Protein AF-0000000072651448 (afdb_homodimer)

InterPro domains:
  IPR001452 SH3 domain [PF00018] (7-52)
  IPR001452 SH3 domain [PR00452] (4-14)
  IPR001452 SH3 domain [PR00452] (18-33)
  IPR001452 SH3 domain [PR00452] (34-43)
  IPR001452 SH3 domain [PR00452] (46-58)
  IPR001452 SH3 domain [PS50002] (1-60)
  IPR001452 SH3 domain [SM00326] (4-59)
  IPR036028 SH3-like domain superfamily [SSF50044] (3-58)
  IPR039801 Epidermal growth factor receptor kinase substrate 8-like [PTHR12287] (4-59)

Structure (mmCIF, N/CA/C/O backbone):
data_AF-0000000072651448-model_v1
#
loop_
_entity.id
_entity.type
_entity.pdbx_description
1 polymer 'SH3 domain-containing protein'
#
loop_
_atom_site.group_PDB
_atom_site.id
_atom_site.type_symbol
_atom_site.label_atom_id
_atom_site.label_alt_id
_atom_site.label_comp_id
_atom_site.label_asym_id
_atom_site.label_entity_id
_atom_site.label_seq_id
_atom_site.pdbx_PDB_ins_code
_atom_site.Cartn_x
_atom_site.Cartn_y
_atom_site.Cartn_z
_atom_site.occupancy
_atom_site.B_iso_or_equiv
_atom_site.auth_seq_id
_atom_site.auth_comp_id
_atom_site.auth_asym_id
_atom_site.auth_atom_id
_atom_site.pdbx_PDB_model_num
ATOM 1 N N . MET A 1 1 ? 12.828 18.562 2.973 1 56.72 1 MET A N 1
ATOM 2 C CA . MET A 1 1 ? 11.883 18.203 1.915 1 56.72 1 MET A CA 1
ATOM 3 C C . MET A 1 1 ? 10.445 18.453 2.354 1 56.72 1 MET A C 1
ATOM 5 O O . MET A 1 1 ? 10.133 18.375 3.541 1 56.72 1 MET A O 1
ATOM 9 N N . SER A 1 2 ? 9.633 19.125 1.558 1 71 2 SER A N 1
ATOM 10 C CA . SER A 1 2 ? 8.297 19.578 1.936 1 71 2 SER A CA 1
ATOM 11 C C . SER A 1 2 ? 7.375 18.391 2.223 1 71 2 SER A C 1
ATOM 13 O O . SER A 1 2 ? 7.43 17.375 1.533 1 71 2 SER A O 1
ATOM 15 N N . GLU A 1 3 ? 6.816 18.344 3.4 1 81.94 3 GLU A N 1
ATOM 16 C CA . GLU A 1 3 ? 5.887 17.281 3.783 1 81.94 3 GLU A CA 1
ATOM 17 C C . GLU A 1 3 ? 4.625 17.328 2.93 1 81.94 3 GLU A C 1
ATOM 19 O O . GLU A 1 3 ? 4.117 18.406 2.615 1 81.94 3 GLU A O 1
ATOM 24 N N . GLU A 1 4 ? 4.285 16.188 2.346 1 89.5 4 GLU A N 1
ATOM 25 C CA . GLU A 1 4 ? 2.994 16.047 1.674 1 89.5 4 GLU A CA 1
ATOM 26 C C . GLU A 1 4 ? 1.935 15.492 2.621 1 89.5 4 GLU A C 1
ATOM 28 O O . GLU A 1 4 ? 2.24 14.68 3.492 1 89.5 4 GLU A O 1
ATOM 33 N N . TYR A 1 5 ? 0.757 16.078 2.432 1 93.19 5 TYR A N 1
ATOM 34 C CA . TYR A 1 5 ? -0.327 15.672 3.316 1 93.19 5 TYR A CA 1
ATOM 35 C C . TYR A 1 5 ? -1.46 15.023 2.527 1 93.19 5 TYR A C 1
ATOM 37 O O . TYR A 1 5 ? -1.648 15.32 1.346 1 93.19 5 TYR A O 1
ATOM 45 N N . ILE A 1 6 ? -2.098 14.094 3.283 1 95.06 6 ILE A N 1
ATOM 46 C CA . ILE A 1 6 ? -3.338 13.531 2.758 1 95.06 6 ILE A CA 1
ATOM 47 C C . ILE A 1 6 ? -4.449 13.68 3.795 1 95.06 6 ILE A C 1
ATOM 49 O O . ILE A 1 6 ? -4.18 13.781 4.996 1 95.06 6 ILE A O 1
ATOM 53 N N . VAL A 1 7 ? -5.699 13.758 3.266 1 96.94 7 VAL A N 1
ATOM 54 C CA . VAL A 1 7 ? -6.859 13.898 4.137 1 96.94 7 VAL A CA 1
ATOM 55 C C . VAL A 1 7 ? -7.82 12.734 3.912 1 96.94 7 VAL A C 1
ATOM 57 O O . VAL A 1 7 ? -8.117 12.375 2.77 1 96.94 7 VAL A O 1
ATOM 60 N N . ALA A 1 8 ? -8.258 12.109 5.012 1 97.81 8 ALA A N 1
ATOM 61 C CA . ALA A 1 8 ? -9.234 11.023 4.906 1 97.81 8 ALA A CA 1
ATOM 62 C C . ALA A 1 8 ? -10.578 11.539 4.395 1 97.81 8 ALA A C 1
ATOM 64 O O . ALA A 1 8 ? -11.133 12.484 4.949 1 97.81 8 ALA A O 1
ATOM 65 N N . GLU A 1 9 ? -11.117 10.914 3.379 1 97.81 9 GLU A N 1
ATOM 66 C CA . GLU A 1 9 ? -12.414 11.289 2.812 1 97.81 9 GLU A CA 1
ATOM 67 C C . GLU A 1 9 ? -13.539 10.445 3.408 1 97.81 9 GLU A C 1
ATOM 69 O O . GLU A 1 9 ? -14.711 10.812 3.32 1 97.81 9 GLU A O 1
ATOM 74 N N . PHE A 1 10 ? -13.156 9.312 4.02 1 98.06 10 PHE A N 1
ATOM 75 C CA . PHE A 1 10 ? -14.078 8.375 4.652 1 98.06 10 PHE A CA 1
ATOM 76 C C . PHE A 1 10 ? -13.43 7.703 5.855 1 98.06 10 PHE A C 1
ATOM 78 O O . PHE A 1 10 ? -12.211 7.723 6 1 98.06 10 PHE A O 1
ATOM 85 N N . ASP A 1 11 ? -14.289 7.148 6.645 1 98.25 11 ASP A N 1
ATOM 86 C CA . ASP A 1 11 ? -13.773 6.297 7.707 1 98.25 11 ASP A CA 1
ATOM 87 C C . ASP A 1 11 ? -13.266 4.965 7.148 1 98.25 11 ASP A C 1
ATOM 89 O O . ASP A 1 11 ? -13.797 4.469 6.152 1 98.25 11 ASP A O 1
ATOM 93 N N . TYR A 1 12 ? -12.266 4.438 7.77 1 96.75 12 TYR A N 1
ATOM 94 C CA . TYR A 1 12 ? -11.711 3.127 7.449 1 96.75 12 TYR A CA 1
ATOM 95 C C . TYR A 1 12 ? -11.188 2.436 8.703 1 96.75 12 TYR A C 1
ATOM 97 O O . TYR A 1 12 ? -10.453 3.035 9.492 1 96.75 12 TYR A O 1
ATOM 105 N N . GLN A 1 13 ? -11.625 1.261 8.891 1 96.31 13 GLN A N 1
ATOM 106 C CA . GLN A 1 13 ? -11.102 0.461 9.992 1 96.31 13 GLN A CA 1
ATOM 107 C C . GLN A 1 13 ? -9.992 -0.471 9.516 1 96.31 13 GLN A C 1
ATOM 109 O O . GLN A 1 13 ? -10.219 -1.327 8.656 1 96.31 13 GLN A O 1
ATOM 114 N N . ALA A 1 14 ? -8.805 -0.291 10.156 1 94.56 14 ALA A N 1
ATOM 115 C CA . ALA A 1 14 ? -7.676 -1.146 9.812 1 94.56 14 ALA A CA 1
ATOM 116 C C . ALA A 1 14 ? -8.039 -2.621 9.938 1 94.56 14 ALA A C 1
ATOM 118 O O . ALA A 1 14 ? -8.641 -3.035 10.938 1 94.56 14 ALA A O 1
ATOM 119 N N . GLN A 1 15 ? -7.75 -3.396 8.922 1 87.75 15 GLN A N 1
ATOM 120 C CA . GLN A 1 15 ? -8.062 -4.82 8.914 1 87.75 15 GLN A CA 1
ATOM 121 C C . GLN A 1 15 ? -6.84 -5.652 9.312 1 87.75 15 GLN A C 1
ATOM 123 O O . GLN A 1 15 ? -6.977 -6.781 9.781 1 87.75 15 GLN A O 1
ATOM 128 N N . GLU A 1 16 ? -5.625 -5.109 9.133 1 85.31 16 GLU A N 1
ATOM 129 C CA . GLU A 1 16 ? -4.367 -5.754 9.5 1 85.31 16 GLU A CA 1
ATOM 130 C C . GLU A 1 16 ? -3.49 -4.824 10.328 1 85.31 16 GLU A C 1
ATOM 132 O O . GLU A 1 16 ? -3.699 -3.607 10.336 1 85.31 16 GLU A O 1
ATOM 137 N N . ASP A 1 17 ? -2.537 -5.363 10.969 1 86.94 17 ASP A N 1
ATOM 138 C CA . ASP A 1 17 ? -1.669 -4.621 11.883 1 86.94 17 ASP A CA 1
ATOM 139 C C . ASP A 1 17 ? -0.854 -3.572 11.125 1 86.94 17 ASP A C 1
ATOM 141 O O . ASP A 1 17 ? -0.44 -2.564 11.703 1 86.94 17 ASP A O 1
ATOM 145 N N . GLN A 1 18 ? -0.695 -3.715 9.852 1 89.38 18 GLN A N 1
ATOM 146 C CA . GLN A 1 18 ? 0.178 -2.855 9.062 1 89.38 18 GLN A CA 1
ATOM 147 C C . GLN A 1 18 ? -0.595 -1.678 8.477 1 89.38 18 GLN A C 1
ATOM 149 O O . GLN A 1 18 ? -0.008 -0.796 7.844 1 89.38 18 GLN A O 1
ATOM 154 N N . GLU A 1 19 ? -1.9 -1.663 8.734 1 92.12 19 GLU A N 1
ATOM 155 C CA . GLU A 1 19 ? -2.771 -0.611 8.219 1 92.12 19 GLU A CA 1
ATOM 156 C C . GLU A 1 19 ? -3.061 0.438 9.289 1 92.12 19 GLU A C 1
ATOM 158 O O . GLU A 1 19 ? -2.889 0.179 10.484 1 92.12 19 GLU A O 1
ATOM 163 N N . LEU A 1 20 ? -3.449 1.586 8.812 1 95.88 20 LEU A N 1
ATOM 164 C CA . LEU A 1 20 ? -3.961 2.615 9.711 1 95.88 20 LEU A CA 1
ATOM 165 C C . LEU A 1 20 ? -5.469 2.766 9.562 1 95.88 20 LEU A C 1
ATOM 167 O O . LEU A 1 20 ? -6 2.689 8.453 1 95.88 20 LEU A O 1
ATOM 171 N N . SER A 1 21 ? -6.148 2.961 10.68 1 97.38 21 SER A N 1
ATOM 172 C CA . SER A 1 21 ? -7.539 3.393 10.609 1 97.38 21 SER A CA 1
ATOM 173 C C . SER A 1 21 ? -7.641 4.867 10.242 1 97.38 21 SER A C 1
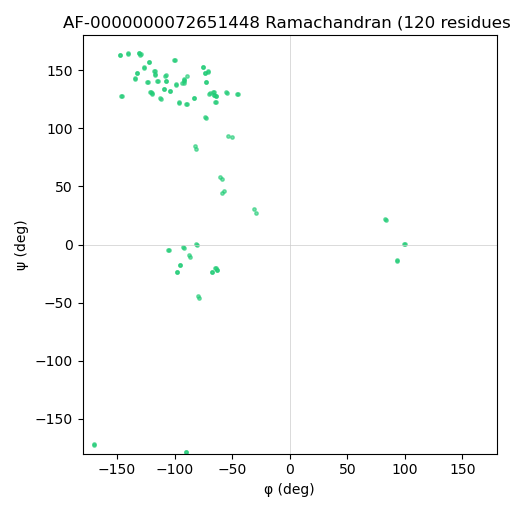ATOM 175 O O . SER A 1 21 ? -6.723 5.648 10.508 1 97.38 21 SER A O 1
ATOM 177 N N . LEU A 1 22 ? -8.711 5.199 9.648 1 97.88 22 LEU A N 1
ATOM 178 C CA . LEU A 1 22 ? -8.977 6.574 9.227 1 97.88 22 LEU A CA 1
ATOM 179 C C . LEU A 1 22 ? -10.281 7.086 9.836 1 97.88 22 LEU A C 1
ATOM 181 O O . LEU A 1 22 ? -11.258 6.348 9.922 1 97.88 22 LEU A O 1
ATOM 185 N N . VAL A 1 23 ? -10.203 8.289 10.227 1 97.81 23 VAL A N 1
ATOM 186 C CA . VAL A 1 23 ? -11.406 9.047 10.547 1 97.81 23 VAL A CA 1
ATOM 187 C C . VAL A 1 23 ? -11.609 10.164 9.516 1 97.81 23 VAL A C 1
ATOM 189 O O . VAL A 1 23 ? -10.68 10.922 9.227 1 97.81 23 VAL A O 1
ATOM 192 N N . LYS A 1 24 ? -12.773 10.172 8.922 1 98.12 24 LYS A N 1
ATOM 193 C CA . LYS A 1 24 ? -13.047 11.195 7.914 1 98.12 24 LYS A CA 1
ATOM 194 C C . LYS A 1 24 ? -12.578 12.57 8.391 1 98.12 24 LYS A C 1
ATOM 196 O O . LYS A 1 24 ? -12.891 12.984 9.508 1 98.12 24 LYS A O 1
ATOM 201 N N . GLY A 1 25 ? -11.812 13.227 7.523 1 97.38 25 GLY A N 1
ATOM 202 C CA . GLY A 1 25 ? -11.367 14.586 7.797 1 97.38 25 GLY A CA 1
ATOM 203 C C . GLY A 1 25 ? -10.016 14.648 8.469 1 97.38 25 GLY A C 1
ATOM 204 O O . GLY A 1 25 ? -9.406 15.719 8.562 1 97.38 25 GLY A O 1
ATOM 205 N N . GLU A 1 26 ? -9.492 13.562 8.984 1 97.69 26 GLU A N 1
ATOM 206 C CA . GLU A 1 26 ? -8.188 13.594 9.641 1 97.69 26 GLU A CA 1
ATOM 207 C C . GLU A 1 26 ? -7.062 13.789 8.625 1 97.69 26 GLU A C 1
ATOM 209 O O . GLU A 1 26 ? -7.152 13.305 7.496 1 97.69 26 GLU A O 1
ATOM 214 N N . ARG A 1 27 ? -6.039 14.43 9.047 1 96.56 27 ARG A N 1
ATOM 215 C CA . ARG A 1 27 ? -4.879 14.711 8.203 1 96.56 27 ARG A CA 1
ATOM 216 C C . ARG A 1 27 ? -3.713 13.789 8.547 1 96.56 27 ARG A C 1
ATOM 218 O O . ARG A 1 27 ? -3.414 13.578 9.727 1 96.56 27 ARG A O 1
ATOM 225 N N . LEU A 1 28 ? -3.105 13.211 7.598 1 96.19 28 LEU A N 1
ATOM 226 C CA . LEU A 1 28 ? -1.928 12.359 7.742 1 96.19 28 LEU A CA 1
ATOM 227 C C . LEU A 1 28 ? -0.767 12.891 6.91 1 96.19 28 LEU A C 1
ATOM 229 O O . LEU A 1 28 ? -0.977 13.625 5.941 1 96.19 28 LEU A O 1
ATOM 233 N N . VAL A 1 29 ? 0.435 12.523 7.301 1 94.44 29 VAL A N 1
ATOM 234 C CA . VAL A 1 29 ? 1.622 12.844 6.516 1 94.44 29 VAL A CA 1
ATOM 235 C C . VAL A 1 29 ? 1.896 11.719 5.516 1 94.44 29 VAL A C 1
ATOM 237 O O . VAL A 1 29 ? 1.949 10.547 5.895 1 94.44 29 VAL A O 1
ATOM 240 N N . LEU A 1 30 ? 1.887 12.125 4.25 1 93.81 30 LEU A N 1
ATOM 241 C CA . LEU A 1 30 ? 2.279 11.156 3.234 1 93.81 30 LEU A CA 1
ATOM 242 C C . LEU A 1 30 ? 3.783 10.906 3.27 1 93.81 30 LEU A C 1
ATOM 244 O O . LEU A 1 30 ? 4.574 11.844 3.111 1 93.81 30 LEU A O 1
ATOM 248 N N . ILE A 1 31 ? 4.148 9.812 3.688 1 87.62 31 ILE A N 1
ATOM 249 C CA . ILE A 1 31 ? 5.559 9.492 3.867 1 87.62 31 ILE A CA 1
ATOM 250 C C . ILE A 1 31 ? 6.184 9.148 2.518 1 87.62 31 ILE A C 1
ATOM 252 O O . ILE A 1 31 ? 7.309 9.555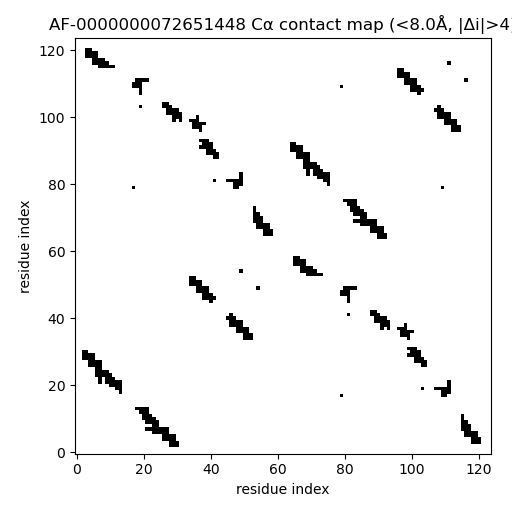 2.223 1 87.62 31 ILE A O 1
ATOM 256 N N . ASP A 1 32 ? 5.578 8.312 1.66 1 70.56 32 ASP A N 1
ATOM 257 C CA . ASP A 1 32 ? 6.332 7.738 0.547 1 70.56 32 ASP A CA 1
ATOM 258 C C . ASP A 1 32 ? 6.207 8.609 -0.702 1 70.56 32 ASP A C 1
ATOM 260 O O . ASP A 1 32 ? 5.207 9.305 -0.882 1 70.56 32 ASP A O 1
ATOM 264 N N . ASP A 1 33 ? 7.426 8.617 -1.382 1 60.78 33 ASP A N 1
ATOM 265 C CA . ASP A 1 33 ? 7.895 9.273 -2.596 1 60.78 33 ASP A CA 1
ATOM 266 C C . ASP A 1 33 ? 7.023 8.906 -3.793 1 60.78 33 ASP A C 1
ATOM 268 O O . ASP A 1 33 ? 7.535 8.531 -4.852 1 60.78 33 ASP A O 1
ATOM 272 N N . ASN A 1 34 ? 5.758 8.953 -3.609 1 63.78 34 ASN A N 1
ATOM 273 C CA . ASN A 1 34 ? 5.012 8.812 -4.855 1 63.78 34 ASN A CA 1
ATOM 274 C C . ASN A 1 34 ? 4.836 7.348 -5.242 1 63.78 34 ASN A C 1
ATOM 276 O O . ASN A 1 34 ? 4.832 7.012 -6.426 1 63.78 34 ASN A O 1
ATOM 280 N N . LYS A 1 35 ? 4.961 6.539 -4.254 1 79.56 35 LYS A N 1
ATOM 281 C CA . LYS A 1 35 ? 4.758 5.137 -4.598 1 79.56 35 LYS A CA 1
ATOM 282 C C . LYS A 1 35 ? 3.346 4.684 -4.242 1 79.56 35 LYS A C 1
ATOM 284 O O . LYS A 1 35 ? 2.74 5.199 -3.303 1 79.56 35 LYS A O 1
ATOM 289 N N . LEU A 1 36 ? 2.771 3.924 -5.137 1 89 36 LEU A N 1
ATOM 290 C CA . LEU A 1 36 ? 1.569 3.148 -4.848 1 89 36 LEU A CA 1
ATOM 291 C C . LEU A 1 36 ? 1.926 1.733 -4.41 1 89 36 LEU A C 1
ATOM 293 O O . LEU A 1 36 ? 2.908 1.16 -4.883 1 89 36 LEU A O 1
ATOM 297 N N . TRP A 1 37 ? 1.187 1.32 -3.414 1 92.81 37 TRP A N 1
ATOM 298 C CA . TRP A 1 37 ? 1.54 0.019 -2.857 1 92.81 37 TRP A CA 1
ATOM 299 C C . TRP A 1 37 ? 0.401 -0.979 -3.039 1 92.81 37 TRP A C 1
ATOM 301 O O . TRP A 1 37 ? -0.771 -0.597 -3.051 1 92.81 37 TRP A O 1
ATOM 311 N N . TRP A 1 38 ? 0.794 -2.232 -3.248 1 93.25 38 TRP A N 1
ATOM 312 C CA . TRP A 1 38 ? -0.146 -3.348 -3.293 1 93.25 38 TRP A CA 1
ATOM 313 C C . TRP A 1 38 ? 0.088 -4.305 -2.131 1 93.25 38 TRP A C 1
ATOM 315 O O . TRP A 1 38 ? 1.229 -4.516 -1.711 1 93.25 38 TRP A O 1
ATOM 325 N N . LYS A 1 39 ? -0.974 -4.785 -1.585 1 93.31 39 LYS A N 1
ATOM 326 C CA . LYS A 1 39 ? -0.871 -5.848 -0.591 1 93.31 39 LYS A CA 1
ATOM 327 C 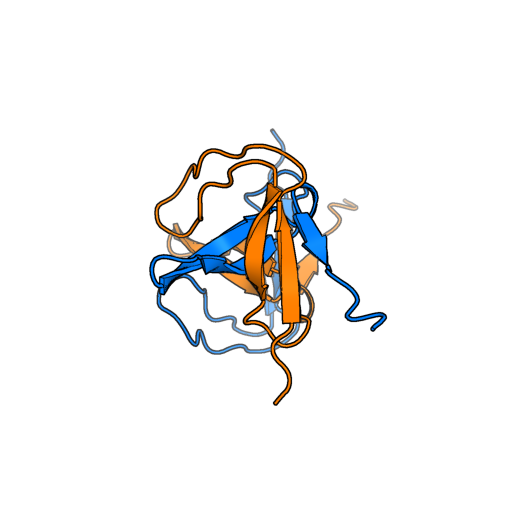C . LYS A 1 39 ? -0.751 -7.215 -1.259 1 93.31 39 LYS A C 1
ATOM 329 O O . LYS A 1 39 ? -1.548 -7.555 -2.135 1 93.31 39 LYS A O 1
ATOM 334 N N . ALA A 1 40 ? 0.308 -7.98 -0.895 1 94.69 40 ALA A N 1
ATOM 335 C CA . ALA A 1 40 ? 0.566 -9.258 -1.558 1 94.69 40 ALA A CA 1
ATOM 336 C C . ALA A 1 40 ? 1.032 -10.305 -0.558 1 94.69 40 ALA A C 1
ATOM 338 O O . ALA A 1 40 ? 1.368 -9.984 0.584 1 94.69 40 ALA A O 1
ATOM 339 N N . ARG A 1 41 ? 0.978 -11.531 -0.991 1 94.94 41 ARG A N 1
ATOM 340 C CA . ARG A 1 41 ? 1.518 -12.68 -0.269 1 94.94 41 ARG A CA 1
ATOM 341 C C . ARG A 1 41 ? 2.594 -13.383 -1.088 1 94.94 41 ARG A C 1
ATOM 343 O O . ARG A 1 41 ? 2.375 -13.719 -2.256 1 94.94 41 ARG A O 1
ATOM 350 N N . ASN A 1 42 ? 3.738 -13.609 -0.408 1 96.44 42 ASN A N 1
ATOM 351 C CA . ASN A 1 42 ? 4.797 -14.289 -1.149 1 96.44 42 ASN A CA 1
ATOM 352 C C . ASN A 1 42 ? 4.703 -15.805 -0.994 1 96.44 42 ASN A C 1
ATOM 354 O O . ASN A 1 42 ? 3.773 -16.312 -0.368 1 96.44 42 ASN A O 1
ATOM 358 N N . MET A 1 43 ? 5.668 -16.531 -1.628 1 94.69 43 MET A N 1
ATOM 359 C CA . MET A 1 43 ? 5.656 -18 -1.671 1 94.69 43 MET A CA 1
ATOM 360 C C . MET A 1 43 ? 5.789 -18.578 -0.271 1 94.69 43 MET A C 1
ATOM 362 O O . MET A 1 43 ? 5.375 -19.719 -0.027 1 94.69 43 MET A O 1
ATOM 366 N N . HIS A 1 44 ? 6.328 -17.828 0.678 1 95.5 44 HIS A N 1
ATOM 367 C CA . HIS A 1 44 ? 6.516 -18.297 2.043 1 95.5 44 HIS A CA 1
ATOM 368 C C . HIS A 1 44 ? 5.266 -18.062 2.885 1 95.5 44 HIS A C 1
ATOM 370 O O . HIS A 1 44 ? 5.211 -18.469 4.051 1 95.5 44 HIS A O 1
ATOM 376 N N . GLY A 1 45 ? 4.363 -17.312 2.34 1 94.56 45 GLY A N 1
ATOM 377 C CA . GLY A 1 45 ? 3.111 -17.078 3.039 1 94.56 45 GLY A CA 1
ATOM 378 C C . GLY A 1 45 ? 3.07 -15.742 3.76 1 94.56 45 GLY A C 1
ATOM 379 O O . GLY A 1 45 ? 2.072 -15.406 4.402 1 94.56 45 GLY A O 1
ATOM 380 N N . ASP A 1 46 ? 4.23 -15.016 3.588 1 93.38 46 ASP A N 1
ATOM 381 C CA . ASP A 1 46 ? 4.273 -13.711 4.242 1 93.38 46 ASP A CA 1
ATOM 382 C C . ASP A 1 46 ? 3.379 -12.703 3.516 1 93.38 46 ASP A C 1
ATOM 384 O O . ASP A 1 46 ? 3.338 -12.68 2.285 1 93.38 46 ASP A O 1
ATOM 388 N N . VAL A 1 47 ? 2.711 -11.906 4.285 1 92.94 47 VAL A N 1
ATOM 389 C CA . VAL A 1 47 ? 1.86 -10.859 3.723 1 92.94 47 VAL A CA 1
ATOM 390 C C . VAL A 1 47 ? 2.482 -9.492 3.984 1 92.94 47 VAL A C 1
ATOM 392 O O . VAL A 1 47 ? 2.979 -9.227 5.082 1 92.94 47 VAL A O 1
ATOM 395 N N . GLY A 1 48 ? 2.52 -8.664 2.959 1 94 48 GLY A N 1
ATOM 396 C CA . GLY A 1 48 ? 3.057 -7.316 3.072 1 94 48 GLY A CA 1
ATOM 397 C C . GLY A 1 48 ? 2.781 -6.457 1.851 1 94 48 GLY A C 1
ATOM 398 O O . GLY A 1 48 ? 1.975 -6.828 0.995 1 94 48 GLY A O 1
ATOM 399 N N . PHE A 1 49 ? 3.406 -5.316 1.896 1 93.94 49 PHE A N 1
ATOM 400 C CA . PHE A 1 49 ? 3.17 -4.348 0.83 1 93.94 49 PHE A CA 1
ATOM 401 C C . PHE A 1 49 ? 4.391 -4.234 -0.076 1 93.94 49 PHE A C 1
ATOM 403 O O . PHE A 1 49 ? 5.527 -4.328 0.391 1 93.94 49 PHE A O 1
ATOM 410 N N . VAL A 1 50 ? 4.129 -4.031 -1.313 1 94.69 50 VAL A N 1
ATOM 411 C CA . VAL A 1 50 ? 5.191 -3.877 -2.303 1 94.69 50 VAL A CA 1
ATOM 412 C C . VAL A 1 50 ? 4.91 -2.66 -3.182 1 94.69 50 VAL A C 1
ATOM 414 O O . VAL A 1 50 ? 3.75 -2.34 -3.455 1 94.69 50 VAL A O 1
ATOM 417 N N . PRO A 1 51 ? 5.926 -2.039 -3.596 1 93.81 51 PRO A N 1
ATOM 418 C CA . PRO A 1 51 ? 5.668 -0.935 -4.523 1 93.81 51 PRO A CA 1
ATOM 419 C C . PRO A 1 51 ? 5.09 -1.404 -5.855 1 93.81 51 PRO A C 1
ATOM 421 O O . PRO A 1 51 ? 5.664 -2.283 -6.508 1 93.81 51 PRO A O 1
ATOM 424 N N . SER A 1 52 ? 4.043 -0.739 -6.242 1 92.5 52 SER A N 1
ATOM 425 C CA . SER A 1 52 ? 3.301 -1.197 -7.41 1 92.5 52 SER A CA 1
ATOM 426 C C . SER A 1 52 ? 4.121 -1.038 -8.688 1 92.5 52 SER A C 1
ATOM 428 O O . SER A 1 52 ? 3.914 -1.766 -9.656 1 92.5 52 SER A O 1
ATOM 430 N N . ASN A 1 53 ? 5.109 -0.107 -8.664 1 93.38 53 ASN A N 1
ATOM 431 C CA . ASN A 1 53 ? 5.918 0.131 -9.852 1 93.38 53 ASN A CA 1
ATOM 432 C C . ASN A 1 53 ? 7.023 -0.91 -10 1 93.38 53 ASN A C 1
ATOM 434 O O . ASN A 1 53 ? 7.77 -0.895 -10.984 1 93.38 53 ASN A O 1
ATOM 438 N N . TYR A 1 54 ? 7.102 -1.778 -9.148 1 95.62 54 TYR A N 1
ATOM 439 C CA . TYR A 1 54 ? 8.117 -2.826 -9.18 1 95.62 54 TYR A CA 1
ATOM 440 C C . TYR A 1 54 ? 7.508 -4.16 -9.602 1 95.62 54 TYR A C 1
ATOM 442 O O . TYR A 1 54 ? 8.211 -5.172 -9.68 1 95.62 54 TYR A O 1
ATOM 450 N N . VAL A 1 55 ? 6.184 -4.168 -9.766 1 95.56 55 VAL A N 1
ATOM 451 C CA . VAL A 1 55 ? 5.477 -5.398 -10.102 1 95.56 55 VAL A CA 1
ATOM 452 C C . VAL A 1 55 ? 4.535 -5.152 -11.281 1 95.56 55 VAL A C 1
ATOM 454 O O . VAL A 1 55 ? 4.242 -4 -11.609 1 95.56 55 VAL A O 1
ATOM 457 N N . ARG A 1 56 ? 4.078 -6.207 -11.875 1 94.12 56 ARG A N 1
ATOM 458 C CA . ARG A 1 56 ? 3.027 -6.156 -12.883 1 94.12 56 ARG A CA 1
ATOM 459 C C . ARG A 1 56 ? 1.974 -7.23 -12.633 1 94.12 56 ARG A C 1
ATOM 461 O O . ARG A 1 56 ? 2.299 -8.336 -12.195 1 94.12 56 ARG A O 1
ATOM 468 N N . LYS A 1 57 ? 0.672 -6.848 -12.906 1 91 57 LYS A N 1
ATOM 469 C CA . LYS A 1 57 ? -0.392 -7.84 -12.781 1 91 57 LYS A CA 1
ATOM 470 C C . LYS A 1 57 ? -0.287 -8.906 -13.867 1 91 57 LYS A C 1
ATOM 472 O O . LYS A 1 57 ? -0.017 -8.586 -15.031 1 91 57 LYS A O 1
ATOM 477 N N . GLU A 1 58 ? -0.347 -10.164 -13.391 1 88.06 58 GLU A N 1
ATOM 478 C CA . GLU A 1 58 ? -0.361 -11.25 -14.359 1 88.06 58 GLU A CA 1
ATOM 479 C C . GLU A 1 58 ? -1.766 -11.484 -14.914 1 88.06 58 GLU A C 1
ATOM 481 O O . GLU A 1 58 ? -2.697 -11.758 -14.156 1 88.06 58 GLU A O 1
ATOM 486 N N . ASN A 1 59 ? -2.24 -10.766 -15.945 1 74.56 59 ASN A N 1
ATOM 487 C CA . ASN A 1 59 ? -3.529 -10.953 -16.594 1 74.56 59 ASN A CA 1
ATOM 488 C C . ASN A 1 59 ? -3.719 -12.398 -17.047 1 74.56 59 ASN A C 1
ATOM 490 O O . ASN A 1 59 ? -2.762 -13.055 -17.469 1 74.56 59 ASN A O 1
ATOM 494 N N . GLY A 1 60 ? -4.332 -13.32 -16.312 1 57.53 60 GLY A N 1
ATOM 495 C CA . GLY A 1 60 ? -4.641 -14.68 -16.719 1 57.53 60 GLY A CA 1
ATOM 496 C C . GLY A 1 60 ? -4.902 -14.812 -18.203 1 57.53 60 GLY A C 1
ATOM 497 O O . GLY A 1 60 ? -6.051 -14.961 -18.625 1 57.53 60 GLY A O 1
ATOM 498 N N . TYR A 1 61 ? -4.422 -14.125 -19.203 1 50.91 61 TYR A N 1
ATOM 499 C CA . TYR A 1 61 ? -4.867 -14.555 -20.516 1 50.91 61 TYR A CA 1
ATOM 500 C C . TYR A 1 61 ? -4.492 -16.016 -20.781 1 50.91 61 TYR A C 1
ATOM 502 O O . TYR A 1 61 ? -3.309 -16.359 -20.781 1 50.91 61 TYR A O 1
ATOM 510 N N . PHE A 1 62 ? -4.918 -16.984 -19.906 1 40.47 62 PHE A N 1
ATOM 511 C CA . PHE A 1 62 ? -5.094 -18.219 -20.672 1 40.47 62 PHE A CA 1
ATOM 512 C C . PHE A 1 62 ? -6.391 -18.172 -21.469 1 40.47 62 PHE A C 1
ATOM 514 O O . PHE A 1 62 ? -7.355 -17.516 -21.062 1 40.47 62 PHE A O 1
ATOM 521 N N . MET B 1 1 ? -13.016 -17.484 -5.141 1 56.56 1 MET B N 1
ATOM 522 C CA . MET B 1 1 ? -12.656 -16.281 -5.871 1 56.56 1 MET B CA 1
ATOM 523 C C . MET B 1 1 ? -11.289 -16.422 -6.539 1 56.56 1 MET B C 1
ATOM 525 O O . MET B 1 1 ? -10.422 -17.125 -6.023 1 56.56 1 MET B O 1
ATOM 529 N N . SER B 1 2 ? -11.148 -16.125 -7.812 1 70.62 2 SER B N 1
ATOM 530 C CA . SER B 1 2 ? -9.945 -16.391 -8.594 1 70.62 2 SER B CA 1
ATOM 531 C C . SER B 1 2 ? -8.766 -15.578 -8.07 1 70.62 2 SER B C 1
ATOM 533 O O . SER B 1 2 ? -8.922 -14.414 -7.688 1 70.62 2 SER B O 1
ATOM 535 N N . GLU B 1 3 ? -7.703 -16.25 -7.691 1 81.94 3 GLU B N 1
ATOM 536 C CA . GLU B 1 3 ? -6.496 -15.578 -7.211 1 81.94 3 GLU B CA 1
ATOM 537 C C . GLU B 1 3 ? -5.859 -14.727 -8.305 1 81.94 3 GLU B C 1
ATOM 539 O O . GLU B 1 3 ? -5.832 -15.133 -9.469 1 81.94 3 GLU B O 1
ATOM 544 N N . GLU B 1 4 ? -5.613 -13.453 -7.98 1 89.56 4 GLU B N 1
ATOM 545 C CA . GLU B 1 4 ? -4.828 -12.602 -8.875 1 89.56 4 GLU B CA 1
ATOM 546 C C . GLU B 1 4 ? -3.348 -12.641 -8.508 1 89.56 4 GLU B C 1
ATOM 548 O O . GLU B 1 4 ? -2.994 -12.758 -7.332 1 89.56 4 GLU B O 1
ATOM 553 N N . TYR B 1 5 ? -2.574 -12.641 -9.594 1 93.25 5 TYR B N 1
ATOM 554 C CA . TYR B 1 5 ? -1.136 -12.727 -9.375 1 93.25 5 TYR B CA 1
ATOM 555 C C . TYR B 1 5 ? -0.427 -11.484 -9.898 1 93.25 5 TYR B C 1
ATOM 557 O O . TYR B 1 5 ? -0.919 -10.82 -10.812 1 93.25 5 TYR B O 1
ATOM 565 N N . ILE B 1 6 ? 0.692 -11.219 -9.172 1 95.12 6 ILE B N 1
ATOM 566 C CA . ILE B 1 6 ? 1.606 -10.195 -9.672 1 95.12 6 ILE B CA 1
ATOM 567 C C . ILE B 1 6 ? 3.016 -10.773 -9.773 1 95.12 6 ILE B C 1
ATOM 569 O O . ILE B 1 6 ? 3.355 -11.734 -9.086 1 95.12 6 ILE B O 1
ATOM 573 N N . VAL B 1 7 ? 3.787 -10.188 -10.727 1 97 7 VAL B N 1
ATOM 574 C CA . VAL B 1 7 ? 5.16 -10.633 -10.945 1 97 7 VAL B CA 1
ATOM 575 C C . VAL B 1 7 ? 6.125 -9.469 -10.727 1 97 7 VAL B C 1
ATOM 577 O O . VAL B 1 7 ? 5.898 -8.367 -11.227 1 97 7 VAL B O 1
ATOM 580 N N . ALA B 1 8 ? 7.164 -9.711 -9.938 1 97.88 8 ALA B N 1
ATOM 581 C CA . ALA B 1 8 ? 8.18 -8.688 -9.711 1 97.88 8 ALA B CA 1
ATOM 582 C C . ALA B 1 8 ? 8.938 -8.375 -11 1 97.88 8 ALA B C 1
ATOM 584 O O . ALA B 1 8 ? 9.469 -9.281 -11.641 1 97.88 8 ALA B O 1
ATOM 585 N N . GLU B 1 9 ? 9.039 -7.109 -11.359 1 97.81 9 GLU B N 1
ATOM 586 C CA . GLU B 1 9 ? 9.766 -6.676 -12.555 1 97.81 9 GLU B CA 1
ATOM 587 C C . GLU B 1 9 ? 11.195 -6.266 -12.211 1 97.81 9 GLU B C 1
ATOM 589 O O . GLU B 1 9 ? 12.055 -6.195 -13.094 1 97.81 9 GLU B O 1
ATOM 594 N N . PHE B 1 10 ? 11.43 -6.008 -10.922 1 98.06 10 PHE B N 1
ATOM 595 C CA . PHE B 1 10 ? 12.727 -5.605 -10.391 1 98.06 10 PHE B CA 1
ATOM 596 C C . PHE B 1 10 ? 12.922 -6.129 -8.977 1 98.06 10 PHE B C 1
ATOM 598 O O . PHE B 1 10 ? 11.961 -6.52 -8.312 1 98.06 10 PHE B O 1
ATOM 605 N N . ASP B 1 11 ? 14.172 -6.109 -8.586 1 98.25 11 ASP B N 1
ATOM 606 C CA . ASP B 1 11 ? 14.445 -6.383 -7.18 1 98.25 11 ASP B CA 1
ATOM 607 C C . ASP B 1 11 ? 14.047 -5.199 -6.301 1 98.25 11 ASP B C 1
ATOM 609 O O . ASP B 1 11 ? 14.125 -4.047 -6.734 1 98.25 11 ASP B O 1
ATOM 613 N N . TYR B 1 12 ? 13.617 -5.48 -5.121 1 96.81 12 TYR B N 1
ATOM 614 C CA . TYR B 1 12 ? 13.289 -4.488 -4.105 1 96.81 12 TYR B CA 1
ATOM 615 C C . TYR B 1 12 ? 13.625 -5.004 -2.711 1 96.81 12 TYR B C 1
ATOM 617 O O . TYR B 1 12 ? 13.25 -6.121 -2.352 1 96.81 12 TYR B O 1
ATOM 625 N N . GLN B 1 13 ? 14.352 -4.246 -2.01 1 96.38 13 GLN B N 1
ATOM 626 C CA . GLN B 1 13 ? 14.625 -4.586 -0.618 1 96.38 13 GLN B CA 1
ATOM 627 C C . GLN B 1 13 ? 13.664 -3.863 0.325 1 96.38 13 GLN B C 1
ATOM 629 O O . GLN B 1 13 ? 13.625 -2.631 0.354 1 96.38 13 GLN B O 1
ATOM 634 N N . ALA B 1 14 ? 12.953 -4.695 1.117 1 94.56 14 ALA B N 1
ATOM 635 C CA . ALA B 1 14 ? 12.016 -4.125 2.086 1 94.56 14 ALA B CA 1
ATOM 636 C C . ALA B 1 14 ? 12.719 -3.125 3 1 94.56 14 ALA B C 1
ATOM 638 O O . ALA B 1 14 ? 13.805 -3.4 3.516 1 94.56 14 ALA B O 1
ATOM 639 N N . GLN B 1 15 ? 12.148 -1.943 3.164 1 87.88 15 GLN B N 1
ATOM 640 C CA . GLN B 1 15 ? 12.727 -0.9 4.004 1 87.88 15 GLN B CA 1
ATOM 641 C C . GLN B 1 15 ? 12.078 -0.885 5.387 1 87.88 15 GLN B C 1
ATOM 643 O O . GLN B 1 15 ? 12.68 -0.407 6.352 1 87.88 15 GLN B O 1
ATOM 648 N N . GLU B 1 16 ? 10.844 -1.404 5.516 1 85.38 16 GLU B N 1
ATOM 649 C CA . GLU B 1 16 ? 10.109 -1.504 6.773 1 85.38 16 GLU B CA 1
ATOM 650 C C . GLU B 1 16 ? 9.562 -2.914 6.984 1 85.38 16 GLU B C 1
ATOM 652 O O . GLU B 1 16 ? 9.461 -3.695 6.039 1 85.38 16 GLU B O 1
ATOM 657 N N . ASP B 1 17 ? 9.203 -3.209 8.156 1 86.94 17 ASP B N 1
ATOM 658 C CA . ASP B 1 17 ? 8.75 -4.543 8.531 1 86.94 17 ASP B CA 1
ATOM 659 C C . ASP B 1 17 ? 7.457 -4.91 7.809 1 86.94 17 ASP B C 1
ATOM 661 O O . ASP B 1 17 ? 7.16 -6.09 7.617 1 86.94 17 ASP B O 1
ATOM 665 N N . GLN B 1 18 ? 6.738 -3.957 7.328 1 89.44 18 GLN B N 1
ATOM 666 C CA . GLN B 1 18 ? 5.422 -4.188 6.742 1 89.44 18 GLN B CA 1
ATOM 667 C C . GLN B 1 18 ? 5.523 -4.41 5.234 1 89.44 18 GLN B C 1
ATOM 669 O O . GLN B 1 18 ? 4.52 -4.699 4.578 1 89.44 18 GLN B O 1
ATOM 674 N N . GLU B 1 19 ? 6.738 -4.297 4.711 1 92.25 19 GLU B N 1
ATOM 675 C CA . GLU B 1 19 ? 6.984 -4.469 3.283 1 92.25 19 GLU B CA 1
ATOM 676 C C . GLU B 1 19 ? 7.516 -5.863 2.977 1 92.25 19 GLU B C 1
ATOM 678 O O . GLU B 1 19 ? 8.016 -6.555 3.867 1 92.25 19 GLU B O 1
ATOM 683 N N . LEU B 1 20 ? 7.355 -6.23 1.746 1 95.94 20 LEU B N 1
ATOM 684 C CA . LEU B 1 20 ? 7.996 -7.445 1.252 1 95.94 20 LEU B CA 1
ATOM 685 C C . LEU B 1 20 ? 9.164 -7.109 0.328 1 95.94 20 LEU B C 1
ATOM 687 O O . LEU B 1 20 ? 9.086 -6.164 -0.459 1 95.94 20 LEU B O 1
ATOM 691 N N . SER B 1 21 ? 10.242 -7.875 0.448 1 97.38 21 SER B N 1
ATOM 692 C CA . SER B 1 21 ? 11.281 -7.812 -0.573 1 97.38 21 SER B CA 1
ATOM 693 C C . SER B 1 21 ? 10.852 -8.539 -1.846 1 97.38 21 SER B C 1
ATOM 695 O O . SER B 1 21 ? 10.039 -9.461 -1.797 1 97.38 21 SER B O 1
ATOM 697 N N . LEU B 1 22 ? 11.398 -8.109 -2.912 1 97.88 22 LEU B N 1
ATOM 698 C CA . LEU B 1 22 ? 11.109 -8.695 -4.215 1 97.88 22 LEU B CA 1
ATOM 699 C C . LEU B 1 22 ? 12.383 -9.172 -4.898 1 97.88 22 LEU B C 1
ATOM 701 O O . LEU B 1 22 ? 13.422 -8.508 -4.82 1 97.88 22 LEU B O 1
ATOM 705 N N . VAL B 1 23 ? 12.242 -10.273 -5.5 1 97.81 23 VAL B N 1
ATOM 706 C CA . VAL B 1 23 ? 13.242 -10.742 -6.457 1 97.81 23 VAL B CA 1
ATOM 707 C C . VAL B 1 23 ? 12.648 -10.742 -7.863 1 97.81 23 VAL B C 1
ATOM 709 O O . VAL B 1 23 ? 11.555 -11.266 -8.086 1 97.81 23 VAL B O 1
ATOM 712 N N . LYS B 1 24 ? 13.344 -10.086 -8.75 1 98.12 24 LYS B N 1
ATOM 713 C CA . LYS B 1 24 ? 12.844 -10.023 -10.117 1 98.12 24 LYS B CA 1
ATOM 714 C C . LYS B 1 24 ? 12.375 -11.398 -10.594 1 98.12 24 LYS B C 1
ATOM 716 O O . LYS B 1 24 ? 13.094 -12.391 -10.453 1 98.12 24 LYS B O 1
ATOM 721 N N . GLY B 1 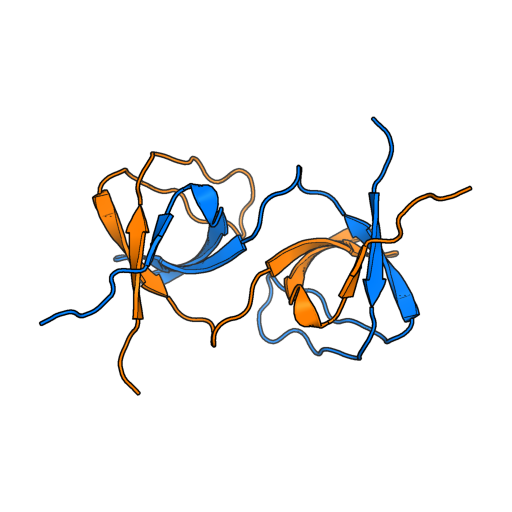25 ? 11.148 -11.43 -11.141 1 97.38 25 GLY B N 1
ATOM 722 C CA . GLY B 1 25 ? 10.609 -12.648 -11.727 1 97.38 25 GLY B CA 1
ATOM 723 C C . GLY B 1 25 ? 9.781 -13.461 -10.75 1 97.38 25 GLY B C 1
ATOM 724 O O . GLY B 1 25 ? 9.078 -14.391 -11.148 1 97.38 25 GLY B O 1
ATOM 725 N N . GLU B 1 26 ? 9.844 -13.195 -9.469 1 97.75 26 GLU B N 1
ATOM 726 C CA . GLU B 1 26 ? 9.062 -13.969 -8.508 1 97.75 26 GLU B CA 1
ATOM 727 C C . GLU B 1 26 ? 7.578 -13.648 -8.617 1 97.75 26 GLU B C 1
ATOM 729 O O . GLU B 1 26 ? 7.203 -12.508 -8.914 1 97.75 26 GLU B O 1
ATOM 734 N N . ARG B 1 27 ? 6.762 -14.594 -8.336 1 96.56 27 ARG B N 1
ATOM 735 C CA . ARG B 1 27 ? 5.312 -14.461 -8.398 1 96.56 27 ARG B CA 1
ATOM 736 C C . ARG B 1 27 ? 4.715 -14.336 -7.004 1 96.56 27 ARG B C 1
ATOM 738 O O . ARG B 1 27 ? 5.094 -15.062 -6.09 1 96.56 27 ARG B O 1
ATOM 745 N N . LEU B 1 28 ? 3.869 -13.414 -6.793 1 96.31 28 LEU B N 1
ATOM 746 C CA . LEU B 1 28 ? 3.145 -13.203 -5.547 1 96.31 28 LEU B CA 1
ATOM 747 C C . LEU B 1 28 ? 1.637 -13.242 -5.777 1 96.31 28 LEU B C 1
ATOM 749 O O . LEU B 1 28 ? 1.171 -13.023 -6.898 1 96.31 28 LEU B O 1
ATOM 753 N N . VAL B 1 29 ? 0.894 -13.531 -4.727 1 94.44 29 VAL B N 1
ATOM 754 C CA . VAL B 1 29 ? -0.563 -13.469 -4.773 1 94.44 29 VAL B CA 1
ATOM 755 C C . VAL B 1 29 ? -1.032 -12.07 -4.387 1 94.44 29 VAL B C 1
ATOM 757 O O . VAL B 1 29 ? -0.627 -11.539 -3.35 1 94.44 29 VAL B O 1
ATOM 760 N N . LEU B 1 30 ? -1.737 -11.469 -5.332 1 93.81 30 LEU B N 1
ATOM 761 C CA . LEU B 1 30 ? -2.35 -10.188 -5 1 93.81 30 LEU B CA 1
ATOM 762 C C . LEU B 1 30 ? -3.545 -10.383 -4.07 1 93.81 30 LEU B C 1
ATOM 764 O O . LEU B 1 30 ? -4.5 -11.078 -4.422 1 93.81 30 LEU B O 1
ATOM 768 N N . ILE B 1 31 ? -3.414 -10 -2.908 1 87.38 31 ILE B N 1
ATOM 769 C CA . ILE B 1 31 ? -4.449 -10.227 -1.904 1 87.38 31 ILE B CA 1
ATOM 770 C C . ILE B 1 31 ? -5.559 -9.188 -2.068 1 87.38 31 ILE B C 1
ATOM 772 O O . ILE B 1 31 ? -6.742 -9.516 -1.952 1 87.38 31 ILE B O 1
ATOM 776 N N . ASP B 1 32 ? -5.281 -7.84 -2.283 1 71.38 32 ASP B N 1
ATOM 777 C CA . ASP B 1 32 ? -6.32 -6.836 -2.078 1 71.38 32 ASP B CA 1
ATOM 778 C C . ASP B 1 32 ? -7.117 -6.602 -3.357 1 71.38 32 ASP B C 1
ATOM 780 O O . ASP B 1 32 ? -6.621 -6.848 -4.461 1 71.38 32 ASP B O 1
ATOM 784 N N . ASP B 1 33 ? -8.43 -6.352 -3.078 1 61.59 33 ASP B N 1
ATOM 785 C CA . ASP B 1 33 ? -9.586 -6.062 -3.924 1 61.59 33 ASP B CA 1
ATOM 786 C C . ASP B 1 33 ? -9.344 -4.809 -4.766 1 61.59 33 ASP B C 1
ATOM 788 O O . ASP B 1 33 ? -10.25 -3.984 -4.93 1 61.59 33 ASP B O 1
ATOM 792 N N . ASN B 1 34 ? -8.211 -4.711 -5.312 1 63.03 34 ASN B N 1
ATOM 793 C CA . ASN B 1 34 ? -8.133 -3.59 -6.242 1 63.03 34 ASN B CA 1
ATOM 794 C C . ASN B 1 34 ? -7.836 -2.279 -5.516 1 63.03 34 ASN B C 1
ATOM 796 O O . ASN B 1 34 ? -8.312 -1.219 -5.918 1 63.03 34 ASN B O 1
ATOM 800 N N . LYS B 1 35 ? -7.277 -2.412 -4.367 1 79.06 35 LYS B N 1
ATOM 801 C CA . LYS B 1 35 ? -6.957 -1.165 -3.68 1 79.06 35 LYS B CA 1
ATOM 802 C C . LYS B 1 35 ? -5.492 -0.791 -3.8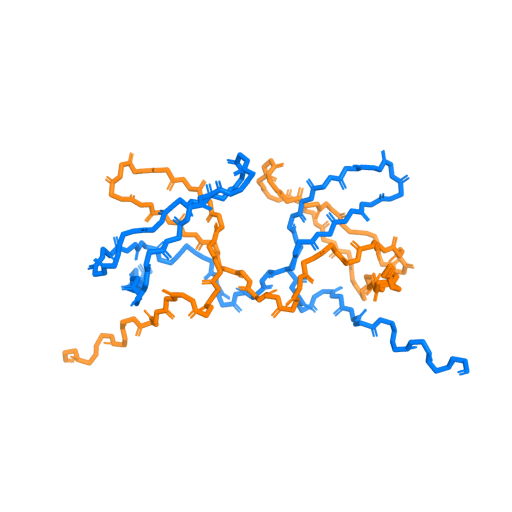69 1 79.06 35 LYS B C 1
ATOM 804 O O . LYS B 1 35 ? -4.637 -1.666 -4.012 1 79.06 35 LYS B O 1
ATOM 809 N N . LEU B 1 36 ? -5.258 0.461 -4.125 1 88.88 36 LEU B N 1
ATOM 810 C CA . LEU B 1 36 ? -3.928 1.055 -4.031 1 88.88 36 LEU B CA 1
ATOM 811 C C . LEU B 1 36 ? -3.691 1.637 -2.641 1 88.88 36 LEU B C 1
ATOM 813 O O . LEU B 1 36 ? -4.617 2.154 -2.014 1 88.88 36 LEU B O 1
ATOM 817 N N . TRP B 1 37 ? -2.496 1.397 -2.191 1 92.75 37 TRP B N 1
ATOM 818 C CA . TRP B 1 37 ? -2.227 1.817 -0.82 1 92.75 37 TRP B CA 1
ATOM 819 C C . TRP B 1 37 ? -1.134 2.881 -0.781 1 92.75 37 TRP B C 1
ATOM 821 O O . TRP B 1 37 ? -0.249 2.902 -1.64 1 92.75 37 TRP B O 1
ATOM 831 N N . TRP B 1 38 ? -1.265 3.797 0.18 1 93.12 38 TRP B N 1
ATOM 832 C CA . TRP B 1 38 ? -0.248 4.801 0.469 1 93.12 38 TRP B CA 1
ATOM 833 C C . TRP B 1 38 ? 0.343 4.594 1.859 1 93.12 38 TRP B C 1
ATOM 835 O O . TRP B 1 38 ? -0.364 4.191 2.787 1 93.12 38 TRP B O 1
ATOM 845 N N . LYS B 1 39 ? 1.594 4.789 1.966 1 93.25 39 LYS B N 1
ATOM 846 C CA . LYS B 1 39 ? 2.234 4.805 3.277 1 93.25 39 LYS B CA 1
ATOM 847 C C . LYS B 1 39 ? 2.109 6.176 3.936 1 93.25 39 LYS B C 1
ATOM 849 O O . LYS B 1 39 ? 2.422 7.195 3.32 1 93.25 39 LYS B O 1
ATOM 854 N N . ALA B 1 40 ? 1.574 6.203 5.172 1 94.62 40 ALA B N 1
ATOM 855 C CA . ALA B 1 40 ? 1.316 7.477 5.84 1 94.62 40 ALA B CA 1
ATOM 856 C C . ALA B 1 40 ? 1.654 7.398 7.324 1 94.62 40 ALA B C 1
ATOM 858 O O . ALA B 1 40 ? 1.864 6.312 7.863 1 94.62 40 ALA B O 1
ATOM 859 N N . ARG B 1 41 ? 1.762 8.539 7.926 1 95 41 ARG B N 1
ATOM 860 C CA . ARG B 1 41 ? 1.921 8.703 9.367 1 95 41 ARG B CA 1
ATOM 861 C C . ARG B 1 41 ? 0.771 9.508 9.961 1 95 41 ARG B C 1
ATOM 863 O O . ARG B 1 41 ? 0.45 10.594 9.469 1 95 41 ARG B O 1
ATOM 870 N N . ASN B 1 42 ? 0.181 8.938 11.031 1 96.44 42 ASN B N 1
ATOM 871 C CA . ASN B 1 42 ? -0.923 9.672 11.63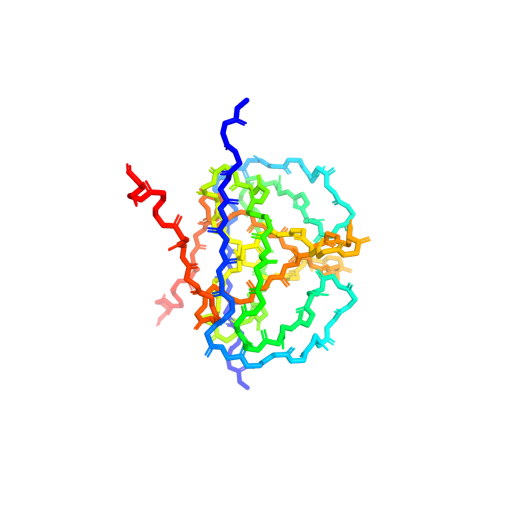3 1 96.44 42 ASN B CA 1
ATOM 872 C C . ASN B 1 42 ? -0.433 10.625 12.719 1 96.44 42 ASN B C 1
ATOM 874 O O . ASN B 1 42 ? 0.772 10.75 12.945 1 96.44 42 ASN B O 1
ATOM 878 N N . MET B 1 43 ? -1.395 11.344 13.367 1 94.62 43 MET B N 1
ATOM 879 C CA . MET B 1 43 ? -1.081 12.375 14.352 1 94.62 43 MET B CA 1
ATOM 880 C C . MET B 1 43 ? -0.376 11.773 15.562 1 94.62 43 MET B C 1
ATOM 882 O O . MET B 1 43 ? 0.342 12.477 16.281 1 94.62 43 MET B O 1
ATOM 886 N N . HIS B 1 44 ? -0.532 10.469 15.789 1 95.56 44 HIS B N 1
ATOM 887 C CA . HIS B 1 44 ? 0.09 9.812 16.938 1 95.56 44 HIS B CA 1
ATOM 888 C C . HIS B 1 44 ? 1.504 9.344 16.594 1 95.56 44 HIS B C 1
ATOM 890 O O . HIS B 1 44 ? 2.211 8.82 17.453 1 95.56 44 HIS B O 1
ATOM 896 N N . GLY B 1 45 ? 1.824 9.43 15.352 1 94.69 45 GLY B N 1
ATOM 897 C CA . GLY B 1 45 ? 3.172 9.07 14.938 1 94.69 45 GLY B CA 1
ATOM 898 C C . GLY B 1 45 ? 3.264 7.664 14.367 1 94.69 45 GLY B C 1
ATOM 899 O O . GLY B 1 45 ? 4.344 7.215 13.984 1 94.69 45 GLY B O 1
ATOM 900 N N . ASP B 1 46 ? 2.035 7.012 14.344 1 93.44 46 ASP B N 1
ATOM 901 C CA . ASP B 1 46 ? 2.033 5.656 13.797 1 93.44 46 ASP B CA 1
ATOM 902 C C . ASP B 1 46 ? 2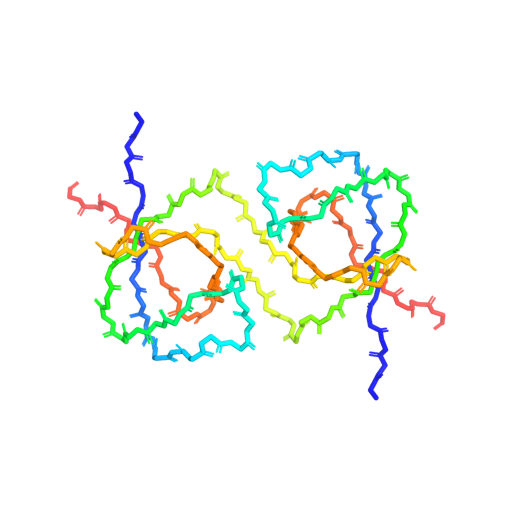.203 5.676 12.281 1 93.44 46 ASP B C 1
ATOM 904 O O . ASP B 1 46 ? 1.627 6.523 11.594 1 93.44 46 ASP B O 1
ATOM 908 N N . VAL B 1 47 ? 2.971 4.746 11.797 1 92.94 47 VAL B N 1
ATOM 909 C CA . VAL B 1 47 ? 3.18 4.613 10.359 1 92.94 47 VAL B CA 1
ATOM 910 C C . VAL B 1 47 ? 2.482 3.355 9.852 1 92.94 47 VAL B C 1
ATOM 912 O O . VAL B 1 47 ? 2.547 2.301 10.484 1 92.94 47 VAL B O 1
ATOM 915 N N . GLY B 1 48 ? 1.765 3.486 8.758 1 94 48 GLY B N 1
ATOM 916 C CA . GLY B 1 48 ? 1.067 2.365 8.148 1 94 48 GLY B CA 1
ATOM 917 C C . GLY B 1 48 ? 0.504 2.691 6.777 1 94 48 GLY B C 1
ATOM 918 O O . GLY B 1 48 ? 0.839 3.723 6.191 1 94 48 GLY B O 1
ATOM 919 N N . PHE B 1 49 ? -0.251 1.739 6.309 1 94 49 PHE B N 1
ATOM 920 C CA . PHE B 1 49 ? -0.796 1.872 4.961 1 94 49 PHE B CA 1
ATOM 921 C C . PHE B 1 49 ? -2.293 2.154 5.012 1 94 49 PHE B C 1
ATOM 923 O O . PHE B 1 49 ? -2.998 1.645 5.883 1 94 49 PHE B O 1
ATOM 930 N N . VAL B 1 50 ? -2.727 2.924 4.09 1 94.69 50 VAL B N 1
ATOM 931 C CA . VAL B 1 50 ? -4.141 3.271 3.984 1 94.69 50 VAL B CA 1
ATOM 932 C C . VAL B 1 50 ? -4.609 3.109 2.539 1 94.69 50 VAL B C 1
ATOM 934 O O . VAL B 1 50 ? -3.838 3.336 1.603 1 94.69 50 VAL B O 1
ATOM 937 N N . PRO B 1 51 ? -5.812 2.758 2.396 1 93.75 51 PRO B N 1
ATOM 938 C CA . PRO B 1 51 ? -6.301 2.703 1.017 1 93.75 51 PRO B CA 1
ATOM 939 C C . PRO B 1 51 ? -6.363 4.078 0.356 1 93.75 51 PRO B C 1
ATOM 941 O O . PRO B 1 51 ? -6.969 5.004 0.904 1 93.75 51 PRO B O 1
ATOM 944 N N . SER B 1 52 ? -5.816 4.133 -0.822 1 92.31 52 SER B N 1
ATOM 945 C CA . SER B 1 52 ? -5.656 5.422 -1.484 1 92.31 52 SER B CA 1
ATOM 946 C C . SER B 1 52 ? -7.008 6.023 -1.859 1 92.31 52 SER B C 1
ATOM 948 O O . SER B 1 52 ? -7.145 7.242 -1.964 1 92.31 52 SER B O 1
ATOM 950 N N . ASN B 1 53 ? -8.055 5.148 -2.006 1 93.31 53 ASN B N 1
ATOM 951 C CA . ASN B 1 53 ? -9.367 5.637 -2.402 1 93.31 53 ASN B CA 1
ATOM 952 C C . ASN B 1 53 ? -10.141 6.199 -1.212 1 93.31 53 ASN B C 1
ATOM 954 O O . ASN B 1 53 ? -11.258 6.703 -1.37 1 93.31 53 ASN B O 1
ATOM 958 N N . TYR B 1 54 ? -9.594 6.172 -0.129 1 95.44 54 TYR B N 1
ATOM 959 C CA . TYR B 1 54 ? -10.227 6.68 1.081 1 95.44 54 TYR B CA 1
ATOM 960 C C . TYR B 1 54 ? -9.625 8.016 1.495 1 95.44 54 TYR B C 1
ATOM 962 O O . TYR B 1 54 ? -10.031 8.602 2.502 1 95.44 54 TYR B O 1
ATOM 970 N N . VAL B 1 55 ? -8.586 8.43 0.761 1 95.38 55 VAL B N 1
ATOM 971 C CA . VAL B 1 55 ? -7.887 9.664 1.094 1 95.38 55 VAL B CA 1
ATOM 972 C C . VAL B 1 55 ? -7.727 10.523 -0.159 1 95.38 55 VAL B C 1
ATOM 974 O O . VAL B 1 55 ? -7.895 10.039 -1.278 1 95.38 55 VAL B O 1
ATOM 977 N N . ARG B 1 56 ? -7.395 11.773 0.047 1 93.94 56 ARG B N 1
ATOM 978 C CA . ARG B 1 56 ? -7.02 12.672 -1.037 1 93.94 56 ARG B CA 1
ATOM 979 C C . ARG B 1 56 ? -5.77 13.469 -0.68 1 93.94 56 ARG B C 1
ATOM 981 O O . ARG B 1 56 ? -5.582 13.852 0.477 1 93.94 56 ARG B O 1
ATOM 988 N N . LYS B 1 57 ? -4.898 13.703 -1.746 1 90.94 57 LYS B N 1
ATOM 989 C CA . LYS B 1 57 ? -3.717 14.531 -1.516 1 90.94 57 LYS B CA 1
ATOM 990 C C . LYS B 1 57 ? -4.102 15.992 -1.299 1 90.94 57 LYS B C 1
ATOM 992 O O . LYS B 1 57 ? -4.973 16.516 -1.994 1 90.94 57 LYS B O 1
ATOM 997 N N . GLU B 1 58 ? -3.551 16.547 -0.199 1 88 58 GLU B N 1
ATOM 998 C CA . GLU B 1 58 ? -3.773 17.969 0.039 1 88 58 GLU B CA 1
ATOM 999 C C . GLU B 1 58 ? -2.811 18.812 -0.78 1 88 58 GLU B C 1
ATOM 1001 O O . GLU B 1 58 ? -1.592 18.688 -0.651 1 88 58 GLU B O 1
ATOM 1006 N 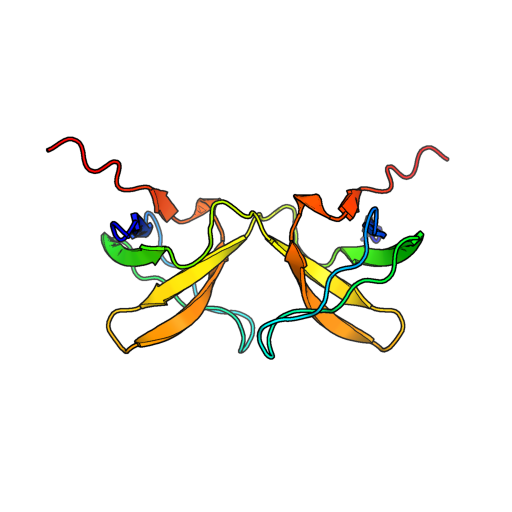N . ASN B 1 59 ? -3.047 19.094 -2.074 1 74.19 59 ASN B N 1
ATOM 1007 C CA . ASN B 1 59 ? -2.236 19.953 -2.926 1 74.19 59 ASN B CA 1
ATOM 1008 C C . ASN B 1 59 ? -1.963 21.312 -2.262 1 74.19 59 ASN B C 1
ATOM 1010 O O . ASN B 1 59 ? -2.828 21.844 -1.573 1 74.19 59 ASN B O 1
ATOM 1014 N N . GLY B 1 60 ? -0.873 21.547 -1.522 1 57.44 60 GLY B N 1
ATOM 1015 C CA . GLY B 1 60 ? -0.495 22.828 -0.957 1 57.44 60 GLY B CA 1
ATOM 1016 C C . GLY B 1 60 ? -0.982 24.016 -1.776 1 57.44 60 GLY B C 1
ATOM 1017 O O . GLY B 1 60 ? -0.183 24.719 -2.395 1 57.44 60 GLY B O 1
ATOM 1018 N N . TYR B 1 61 ? -2.006 24.109 -2.562 1 50.81 61 TYR B N 1
ATOM 1019 C CA . TYR B 1 61 ? -2.174 25.422 -3.18 1 50.81 61 TYR B CA 1
ATOM 1020 C C . TYR B 1 61 ? -2.361 26.5 -2.123 1 50.81 61 TYR B C 1
ATOM 1022 O O . TYR B 1 61 ? -3.316 26.469 -1.344 1 50.81 61 TYR B O 1
ATOM 1030 N N . PHE B 1 62 ? -1.389 26.688 -1.152 1 40.31 62 PHE B N 1
ATOM 1031 C CA . PHE B 1 62 ? -1.369 28.094 -0.805 1 40.31 62 PHE B CA 1
ATOM 1032 C C . PHE B 1 62 ? -0.644 28.906 -1.874 1 40.31 62 PHE B C 1
ATOM 1034 O O . PHE B 1 62 ? 0.254 28.391 -2.545 1 40.31 62 PHE B O 1
#

Radius of gyration: 14.95 Å; Cα contacts (8 Å, |Δi|>4): 272; chains: 2; bounding box: 29×46×38 Å

Foldseek 3Di:
DDWDKDFACDFDDDPDPVDDTHDHGDMDTDDDDPFDWDWDADPVGDIDIDTPVVDDDDPPPD/DDWDKDFACDFDDDPDPVDDTDDHGDMDTDDDPPFDWDWDADPVGDIDIDTPVVDDDPPPPD

Secondary structure (DSSP, 8-state):
-PPEEEEESS-B---STTB--B-TT-EEEE-SSS--EEEEE-TT--EEEEEGGGEEEE----/-PPEEEEESS-B---STTB--B-TT-EEEE-SSS--EEEEE-TT--EEEEEGGGEEEE----

Solvent-accessible surface area (backbone atoms only — not comparable to full-atom values): 7012 Å² total; per-residue (Å²): 131,86,82,44,39,30,31,24,72,35,68,41,77,50,87,50,91,55,36,45,61,38,51,55,68,43,64,29,39,43,66,57,89,80,56,45,26,34,46,30,27,44,90,88,66,51,72,25,33,36,56,44,90,36,39,42,75,53,74,74,80,118,129,86,83,44,38,30,31,24,73,35,68,42,77,50,87,50,91,55,35,44,62,39,50,56,68,42,64,30,38,43,67,58,89,77,57,46,26,34,45,30,28,42,90,85,66,51,70,24,32,36,56,45,89,38,40,43,76,52,72,74,83,117

Sequence (124 aa):
MSEEYIVAEFDYQAQEDQELSLVKGERLVLIDDNKLWWKARNMHGDVGFVPSNYVRKENGYFMSEEYIVAEFDYQAQEDQELSLVKGERLVLIDDNKLWWKARNMHGDVGFVPSNYVRKENGYF

Organism: Meloidogyne incognita (NCBI:txid6306)

Nearest PDB structures (foldseek):
  5qu5-assembly1_A  TM=9.287E-01  e=4.811E-06  Homo sapiens
  5qu6-assembly9_Q  TM=9.478E-01  e=7.490E-06  Homo sapiens
  5qu3-assembly1_B  TM=9.192E-01  e=1.242E-05  Homo sapiens
  5qu6-assembly12_W  TM=8.620E-01  e=9.054E-06  Homo sapiens
  1aoj-assembly1_A  TM=9.038E-01  e=6.850E-05  Mus musculus

pLDDT: mean 88.81, std 12.79, range [40.31, 98.25]